Protein AF-A0A7S1M552-F1 (afdb_monomer)

Organism: Alexandrium catenella (NCBI:txid2925)

Mean predicted aligned error: 14.97 Å

Secondary structure (DSSP, 8-state):
------------------------PPPHHHHHHHHHHHHHHHHHHHHHHHHHHHHHHHHHHHHHHHHHHHHHHHHHHHHHHHHHHHHHHHHHHHHHHHHHHHHHHHHHHHHHHHHHHHHHHHHHHHHHHHHHHHHHHHHHHHHHHHHHH-

Foldseek 3Di:
DDDDDDDDDDDDDDDDDDDPPDPPPPDPVNVVVVVVVVVVVVVVVVVVVVVVVVVVVVVVVVVVVVVVVVVVVVVVVVVVVVVVVVVVVVVVCVVVVVVVVVVVVVVVVVVVVVVVVVVVVVVVVVVVVVVVVVVVVVVVVVVVVVVVVD

Structure (mmCIF, N/CA/C/O backbone):
data_AF-A0A7S1M552-F1
#
_entry.id   AF-A0A7S1M552-F1
#
loop_
_atom_site.group_PDB
_atom_site.id
_atom_site.type_symbol
_atom_site.label_atom_id
_atom_site.label_alt_id
_ato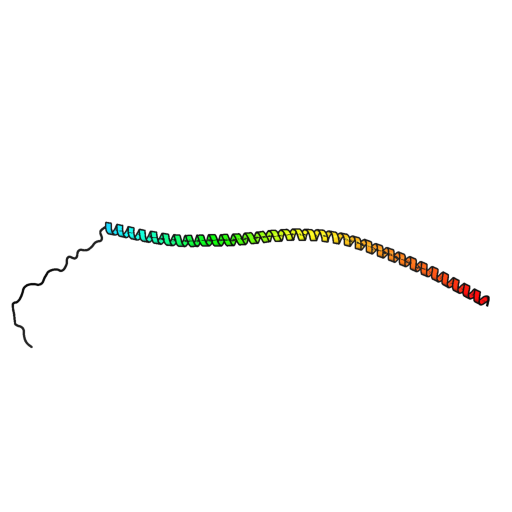m_site.label_comp_id
_atom_site.label_asym_id
_atom_site.label_entity_id
_atom_site.label_seq_id
_atom_site.pdbx_PDB_ins_code
_atom_site.Cartn_x
_atom_site.Cartn_y
_atom_site.Cartn_z
_atom_site.occupancy
_atom_site.B_iso_or_equiv
_atom_site.auth_seq_id
_atom_site.auth_comp_id
_atom_site.auth_asym_id
_atom_site.auth_atom_id
_atom_site.pdbx_PDB_model_num
ATOM 1 N N . MET A 1 1 ? -67.0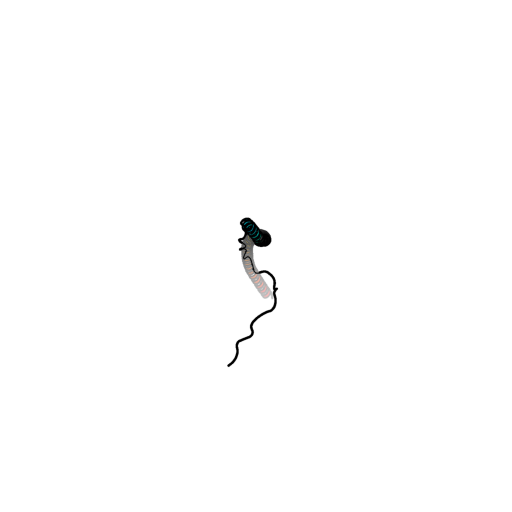99 -68.385 88.769 1.00 35.25 1 MET A N 1
ATOM 2 C CA . MET A 1 1 ? -67.150 -68.891 90.156 1.00 35.25 1 MET A CA 1
ATOM 3 C C . MET A 1 1 ? -66.408 -67.913 91.049 1.00 35.25 1 MET A C 1
ATOM 5 O O . MET A 1 1 ? -65.242 -67.701 90.773 1.00 35.25 1 MET A O 1
ATOM 9 N N . LYS A 1 2 ? -67.125 -67.372 92.052 1.00 34.75 2 LYS A N 1
ATOM 10 C CA . LYS A 1 2 ? -66.696 -66.942 93.406 1.00 34.75 2 LYS A CA 1
ATOM 11 C C . LYS A 1 2 ? -65.552 -65.903 93.473 1.00 34.75 2 LYS A C 1
ATOM 13 O O . LYS A 1 2 ? -64.473 -66.153 92.976 1.00 34.75 2 LYS A O 1
ATOM 18 N N . SER A 1 3 ? -65.676 -64.741 94.104 1.00 34.62 3 SER A N 1
ATOM 19 C CA . SER A 1 3 ? -66.605 -64.312 95.152 1.00 34.62 3 SER A CA 1
ATOM 20 C C . SER A 1 3 ? -66.386 -62.819 95.410 1.00 34.62 3 SER A C 1
ATOM 22 O O . SER A 1 3 ? -65.251 -62.361 95.491 1.00 34.62 3 SER A O 1
ATOM 24 N N . ALA A 1 4 ? -67.489 -62.088 95.550 1.00 44.28 4 ALA A N 1
ATOM 25 C CA . ALA A 1 4 ? -67.535 -60.791 96.208 1.00 44.28 4 ALA A CA 1
ATOM 26 C C . ALA A 1 4 ? -67.308 -60.939 97.729 1.00 44.28 4 ALA A C 1
ATOM 28 O O . ALA A 1 4 ? -67.374 -62.056 98.242 1.00 44.28 4 ALA A O 1
ATOM 29 N N . PHE A 1 5 ? -67.176 -59.791 98.405 1.00 33.41 5 PHE A N 1
ATOM 30 C CA . PHE A 1 5 ? -67.125 -59.534 99.858 1.00 33.41 5 PHE A CA 1
ATOM 31 C C . PHE A 1 5 ? -65.736 -59.372 100.482 1.00 33.41 5 PHE A C 1
ATOM 33 O O . PHE A 1 5 ? -65.064 -60.352 100.757 1.00 33.41 5 PHE A O 1
ATOM 40 N N . PHE A 1 6 ? -65.366 -58.105 100.718 1.00 34.34 6 PHE A N 1
ATOM 41 C CA . PHE A 1 6 ? -64.765 -57.512 101.935 1.00 34.34 6 PHE A CA 1
ATOM 42 C C . PHE A 1 6 ? -64.358 -56.071 101.550 1.00 34.34 6 PHE A C 1
ATOM 44 O O . PHE A 1 6 ? -63.302 -55.842 100.982 1.00 34.34 6 PHE A O 1
ATOM 51 N N . ALA A 1 7 ? -65.277 -55.106 101.478 1.00 35.59 7 ALA A N 1
ATOM 52 C CA . ALA A 1 7 ? -65.816 -54.329 102.595 1.00 35.59 7 ALA A CA 1
ATOM 53 C C . ALA A 1 7 ? -64.741 -53.675 103.491 1.00 35.59 7 ALA A C 1
ATOM 55 O O . ALA A 1 7 ? -64.193 -54.314 104.378 1.00 35.59 7 ALA A O 1
ATOM 56 N N . SER A 1 8 ? -64.625 -52.354 103.311 1.00 40.50 8 SER A N 1
ATOM 57 C CA . SER A 1 8 ? -64.377 -51.331 104.336 1.00 40.50 8 SER A CA 1
ATOM 58 C C . SER A 1 8 ? -62.951 -51.087 104.855 1.00 40.50 8 SER A C 1
ATOM 60 O O . SER A 1 8 ? -62.280 -51.976 105.359 1.00 40.50 8 SER A O 1
ATOM 62 N N . ALA A 1 9 ? -62.619 -49.789 104.847 1.00 38.84 9 ALA A N 1
ATOM 63 C CA . ALA A 1 9 ? -61.593 -49.083 105.61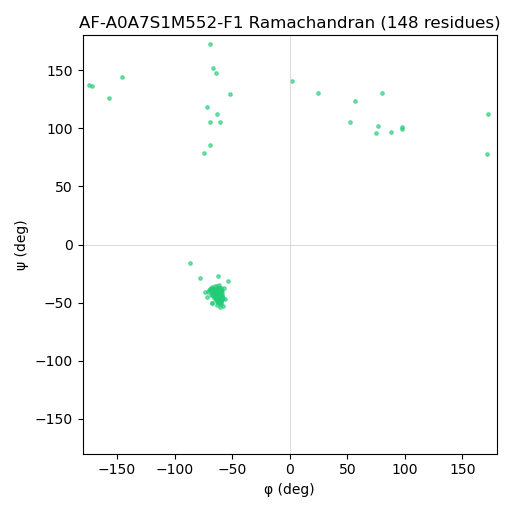6 1.00 38.84 9 ALA A CA 1
ATOM 64 C C . ALA A 1 9 ? -60.125 -49.231 105.180 1.00 38.84 9 ALA A C 1
ATOM 66 O O . ALA A 1 9 ? -59.454 -50.162 105.603 1.00 38.84 9 ALA A O 1
ATOM 67 N N . LEU A 1 10 ? -59.588 -48.213 104.484 1.00 37.50 10 LEU A N 1
ATOM 68 C CA . LEU A 1 10 ? -58.459 -47.423 105.010 1.00 37.50 10 LEU A CA 1
ATOM 69 C C . LEU A 1 10 ? -58.138 -46.180 104.153 1.00 37.50 10 LEU A C 1
ATOM 71 O O . LEU A 1 10 ? -58.009 -46.268 102.940 1.00 37.50 10 LEU A O 1
ATOM 75 N N . ALA A 1 11 ? -57.908 -45.069 104.857 1.00 36.34 11 ALA A N 1
ATOM 76 C CA . ALA A 1 11 ? -56.961 -43.995 104.538 1.00 36.34 11 ALA A CA 1
ATOM 77 C C . ALA A 1 11 ? -57.273 -42.982 103.414 1.00 36.34 11 ALA A C 1
ATOM 79 O O . ALA A 1 11 ? -56.942 -43.143 102.244 1.00 36.34 11 ALA A O 1
ATOM 80 N N . LEU A 1 12 ? -57.825 -41.852 103.868 1.00 46.84 12 LEU A N 1
ATOM 81 C CA . LEU A 1 12 ? -57.286 -40.494 103.703 1.00 46.84 12 LEU A CA 1
ATOM 82 C C . LEU A 1 12 ? -55.976 -40.329 102.893 1.00 46.84 12 LEU A C 1
ATOM 84 O O . LEU A 1 12 ? -54.980 -40.990 103.165 1.00 46.84 12 LEU A O 1
ATOM 88 N N . ALA A 1 13 ? -55.978 -39.245 102.105 1.00 47.66 13 ALA A N 1
ATOM 89 C CA . ALA A 1 13 ? -54.845 -38.494 101.550 1.00 47.66 13 ALA A CA 1
ATOM 90 C C . ALA A 1 13 ? -54.274 -38.967 100.202 1.00 47.66 13 ALA A C 1
ATOM 92 O O . ALA A 1 13 ? -53.338 -39.752 100.148 1.00 47.66 13 ALA A O 1
ATOM 93 N N . PHE A 1 14 ? -54.721 -38.326 99.115 1.00 35.88 14 PHE A N 1
ATOM 94 C CA . PHE A 1 14 ? -53.787 -37.868 98.088 1.00 35.88 14 PHE A CA 1
ATOM 95 C C . PHE A 1 14 ? -54.252 -36.553 97.451 1.00 35.88 14 PHE A C 1
ATOM 97 O O . PHE A 1 14 ? -55.438 -36.256 97.330 1.00 35.88 14 PHE A O 1
ATOM 104 N N . LEU A 1 15 ? -53.246 -35.746 97.156 1.00 38.97 15 LEU A N 1
ATOM 105 C CA . LEU A 1 15 ? -53.235 -34.323 96.882 1.00 38.97 15 LEU A CA 1
ATOM 106 C C . LEU A 1 15 ? -54.002 -33.887 95.621 1.00 38.97 15 LEU A C 1
ATOM 108 O O . LEU A 1 15 ? -54.003 -34.555 94.596 1.00 38.97 15 LEU A O 1
ATOM 112 N N . ALA A 1 16 ? -54.553 -32.678 95.726 1.00 44.91 16 ALA A N 1
ATOM 113 C CA . ALA A 1 16 ? -54.490 -31.568 94.775 1.00 44.91 16 ALA A CA 1
ATOM 114 C C . ALA A 1 16 ? -54.243 -31.836 93.267 1.00 44.91 16 ALA A C 1
ATOM 116 O O . ALA A 1 16 ? -53.185 -32.304 92.859 1.00 44.91 16 ALA A O 1
ATOM 117 N N . ARG A 1 17 ? -55.125 -31.194 92.477 1.00 47.72 17 ARG A N 1
ATOM 118 C CA . ARG A 1 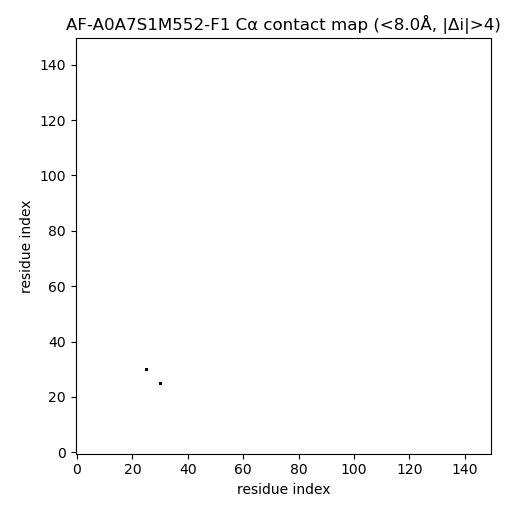17 ? -54.840 -30.423 91.244 1.00 47.72 17 ARG A CA 1
ATOM 119 C C . ARG A 1 17 ? -55.023 -31.132 89.890 1.00 47.72 17 ARG A C 1
ATOM 121 O O . ARG A 1 17 ? -54.101 -31.709 89.335 1.00 47.72 17 ARG A O 1
ATOM 128 N N . ALA A 1 18 ? -56.170 -30.862 89.270 1.00 40.31 18 ALA A N 1
ATOM 129 C CA . ALA A 1 18 ? -56.341 -30.677 87.825 1.00 40.31 18 ALA A CA 1
ATOM 130 C C . ALA A 1 18 ? -57.618 -29.837 87.640 1.00 40.31 18 ALA A C 1
ATOM 132 O O . ALA A 1 18 ? -58.648 -30.176 88.200 1.00 40.31 18 ALA A O 1
ATOM 133 N N . GLY A 1 19 ? -57.690 -28.706 86.957 1.00 39.16 19 GLY A N 1
ATOM 134 C CA . GLY A 1 19 ? -56.761 -27.918 86.167 1.00 39.16 19 GLY A CA 1
ATOM 135 C C . GLY A 1 19 ? -57.653 -26.850 85.534 1.00 39.16 19 GLY A C 1
ATOM 136 O O . GLY A 1 19 ? -58.550 -27.179 84.762 1.00 39.16 19 GLY A O 1
ATOM 137 N N . GLN A 1 20 ? -57.490 -25.586 85.928 1.00 44.88 20 GLN A N 1
ATOM 138 C CA . GLN A 1 20 ? -58.181 -24.467 85.292 1.00 44.88 20 GLN A CA 1
ATOM 139 C C . GLN A 1 20 ? -57.714 -24.395 83.834 1.00 44.88 20 GLN A C 1
ATOM 141 O O . GLN A 1 20 ? -56.555 -24.085 83.567 1.00 44.88 20 GLN A O 1
ATOM 146 N N . ALA A 1 21 ? -58.607 -24.675 82.888 1.00 42.66 21 ALA A N 1
ATOM 147 C CA . ALA A 1 21 ? -58.384 -24.376 81.481 1.00 42.66 21 ALA A CA 1
ATOM 148 C C . ALA A 1 21 ? -58.545 -22.862 81.267 1.00 42.66 21 ALA A C 1
ATOM 150 O O . ALA A 1 21 ? -59.591 -22.382 80.830 1.00 42.66 21 ALA A O 1
ATOM 151 N N . ALA A 1 22 ? -57.514 -22.091 81.616 1.00 44.28 22 ALA A N 1
ATOM 152 C CA . ALA A 1 22 ? -57.392 -20.715 81.163 1.00 44.28 22 ALA A CA 1
ATOM 153 C C . ALA A 1 22 ? -57.099 -20.745 79.657 1.00 44.28 22 ALA A C 1
ATOM 155 O O . ALA A 1 22 ? -56.001 -21.093 79.224 1.00 44.28 22 ALA A O 1
ATOM 156 N N . ARG A 1 23 ? -58.109 -20.411 78.848 1.00 48.69 23 ARG A N 1
ATOM 157 C CA . ARG A 1 23 ? -57.917 -20.070 77.438 1.00 48.69 23 ARG A CA 1
ATOM 158 C C . ARG A 1 23 ? -56.999 -18.852 77.384 1.00 48.69 23 ARG A C 1
ATOM 160 O O . ARG A 1 23 ? -57.431 -17.742 77.676 1.00 48.69 23 ARG A O 1
ATOM 167 N N . VAL A 1 24 ? -55.743 -19.064 77.008 1.00 49.59 24 VAL A N 1
ATOM 168 C CA . VAL A 1 24 ? -54.845 -17.991 76.580 1.00 49.59 24 VAL A CA 1
ATOM 169 C C . VAL A 1 24 ? -55.373 -17.492 75.233 1.00 49.59 24 VAL A C 1
ATOM 171 O O . VAL A 1 24 ? -54.983 -17.980 74.178 1.00 49.59 24 VAL A O 1
ATOM 174 N N . GLN A 1 25 ? -56.333 -16.566 75.257 1.00 55.50 25 GLN A N 1
ATOM 175 C CA . GLN A 1 25 ? -56.515 -15.664 74.125 1.00 55.50 25 GLN A CA 1
ATOM 176 C C . GLN A 1 25 ? -55.335 -14.697 74.159 1.00 55.50 25 GLN A C 1
ATOM 178 O O . GLN A 1 25 ? -55.136 -13.995 75.150 1.00 55.50 25 GLN A O 1
ATOM 183 N N . ALA A 1 26 ? -54.514 -14.709 73.109 1.00 59.25 26 ALA A N 1
ATOM 184 C CA . ALA A 1 26 ? -53.453 -13.727 72.936 1.00 59.25 26 ALA A CA 1
ATOM 185 C C . ALA A 1 26 ? -54.050 -12.316 73.074 1.00 59.25 26 ALA A C 1
ATOM 187 O O . ALA A 1 26 ? -55.071 -12.015 72.457 1.00 59.25 26 ALA A O 1
ATOM 188 N N . SER A 1 27 ? -53.451 -11.465 73.911 1.00 73.44 27 SER A N 1
ATOM 189 C CA . SER A 1 27 ? -53.958 -10.103 74.089 1.00 73.44 27 SER A CA 1
ATOM 190 C C . SER A 1 27 ? -53.768 -9.300 72.787 1.00 73.44 27 SER A C 1
ATOM 192 O O . SER A 1 27 ? -52.803 -9.559 72.062 1.00 73.44 27 SER A O 1
ATOM 194 N N . PRO A 1 28 ? -54.610 -8.294 72.490 1.00 78.62 28 PRO A N 1
ATOM 195 C CA . PRO A 1 28 ? -54.454 -7.438 71.307 1.00 78.62 28 PRO A CA 1
ATOM 196 C C . PRO A 1 28 ? -53.060 -6.797 71.190 1.00 78.62 28 PRO A C 1
ATOM 198 O O . PRO A 1 28 ? -52.538 -6.618 70.094 1.00 78.62 28 PRO A O 1
ATOM 201 N N . VAL A 1 29 ? -52.410 -6.517 72.325 1.00 79.12 29 VAL A N 1
ATOM 202 C CA . VAL A 1 29 ? -51.032 -6.003 72.375 1.00 79.12 29 VAL A CA 1
ATOM 203 C C . VAL A 1 29 ? -50.031 -7.054 71.890 1.00 79.12 29 VAL A C 1
ATOM 205 O O . VAL A 1 29 ? -49.098 -6.731 71.162 1.00 79.12 29 VAL A O 1
ATOM 208 N N . THR A 1 30 ? -50.245 -8.327 72.225 1.00 79.44 30 THR A N 1
ATOM 209 C CA . THR A 1 30 ? -49.414 -9.442 71.755 1.00 79.44 30 THR A CA 1
ATOM 210 C C . THR A 1 30 ? -49.517 -9.595 70.236 1.00 79.44 30 THR A C 1
ATOM 212 O O . THR A 1 30 ? -48.495 -9.767 69.585 1.00 79.44 30 THR A O 1
ATOM 215 N N . GLN A 1 31 ? -50.714 -9.441 69.657 1.00 83.25 31 GLN A N 1
ATOM 216 C CA . GLN A 1 31 ? -50.906 -9.476 68.200 1.00 83.25 31 GLN A CA 1
ATOM 217 C C . GLN A 1 31 ? -50.197 -8.319 67.479 1.00 83.25 31 GLN A C 1
ATOM 219 O O . GLN A 1 31 ? -49.585 -8.541 66.438 1.00 83.25 31 GLN A O 1
ATOM 224 N N . ILE A 1 32 ? -50.224 -7.104 68.040 1.00 85.94 32 ILE A N 1
ATOM 225 C CA . ILE A 1 32 ? -49.495 -5.949 67.484 1.00 85.94 32 ILE A CA 1
ATOM 226 C C . ILE A 1 32 ? -47.979 -6.183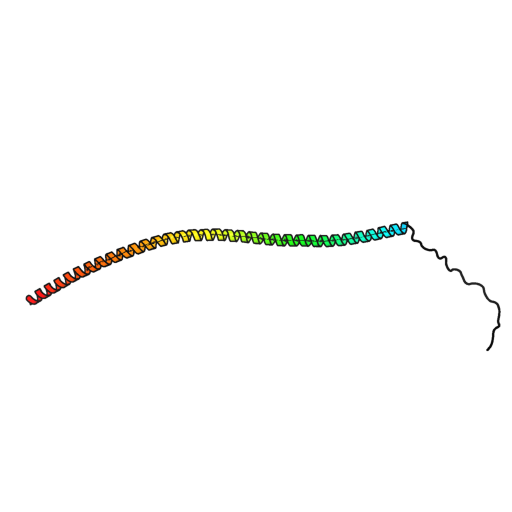 67.535 1.00 85.94 32 ILE A C 1
ATOM 228 O O . ILE A 1 32 ? -47.280 -5.905 66.563 1.00 85.94 32 ILE A O 1
ATOM 232 N N . VAL A 1 33 ? -47.460 -6.733 68.636 1.00 86.19 33 VAL A N 1
ATOM 233 C CA . VAL A 1 33 ? -46.030 -7.061 68.769 1.00 86.19 33 VAL A CA 1
ATOM 234 C C . VAL A 1 33 ? -45.613 -8.155 67.782 1.00 86.19 33 VAL A C 1
ATOM 236 O O . VAL A 1 33 ? -44.535 -8.060 67.193 1.00 86.19 33 VAL A O 1
ATOM 239 N N . THR A 1 34 ? -46.460 -9.160 67.546 1.00 87.81 34 THR A N 1
ATOM 240 C CA . THR A 1 34 ? -46.217 -10.185 66.521 1.00 87.81 34 THR A CA 1
ATOM 241 C C . THR A 1 34 ? -46.203 -9.573 65.120 1.00 87.81 34 THR A C 1
ATOM 243 O O . THR A 1 34 ? -45.240 -9.787 64.392 1.00 87.81 34 THR A O 1
ATOM 246 N N . LEU A 1 35 ? -47.186 -8.732 64.775 1.00 89.56 35 LEU A N 1
ATOM 247 C CA . LEU A 1 35 ? -47.249 -8.050 63.477 1.00 89.56 35 LEU A CA 1
ATOM 248 C C . LEU A 1 35 ? -46.020 -7.162 63.228 1.00 89.56 35 LEU A C 1
ATOM 250 O O . LEU A 1 35 ? -45.437 -7.200 62.148 1.00 89.56 35 LEU A O 1
ATOM 254 N N . LEU A 1 36 ? -45.601 -6.376 64.226 1.00 90.12 36 LEU A N 1
ATOM 255 C CA . LEU A 1 36 ? -44.405 -5.532 64.132 1.00 90.12 36 LEU A CA 1
ATOM 256 C C . LEU A 1 36 ? -43.124 -6.364 63.993 1.00 90.12 36 LEU A C 1
ATOM 258 O O . LEU A 1 36 ? -42.211 -5.967 63.271 1.00 90.12 36 LEU A O 1
ATOM 262 N N . SER A 1 37 ? -43.062 -7.526 64.646 1.00 88.19 37 SER A N 1
ATOM 263 C CA . SER A 1 37 ? -41.924 -8.446 64.531 1.00 88.19 37 SER A CA 1
ATOM 264 C C . SER A 1 37 ? -41.867 -9.111 63.151 1.00 88.19 37 SER A C 1
ATOM 266 O O . SER A 1 37 ? -40.788 -9.231 62.575 1.00 88.19 37 SER A O 1
ATOM 268 N N . GLU A 1 38 ? -43.016 -9.485 62.584 1.00 92.00 38 GLU A N 1
ATOM 269 C CA . GLU A 1 38 ? -43.124 -10.011 61.217 1.00 92.00 38 GLU A CA 1
ATOM 270 C C . GLU A 1 38 ? -42.781 -8.954 60.160 1.00 92.00 38 GLU A C 1
ATOM 272 O O . GLU A 1 38 ? -42.061 -9.248 59.207 1.00 92.00 38 GLU A O 1
ATOM 277 N N . LEU A 1 39 ? -43.250 -7.713 60.337 1.00 90.75 39 LEU A N 1
ATOM 278 C CA . LEU A 1 39 ? -42.900 -6.582 59.472 1.00 90.75 39 LEU A CA 1
ATOM 279 C C . LEU A 1 39 ? -41.404 -6.290 59.509 1.00 90.75 39 LEU A C 1
ATOM 281 O O . LEU A 1 39 ? -40.811 -6.077 58.458 1.00 90.75 39 LEU A O 1
ATOM 285 N N . LYS A 1 40 ? -40.784 -6.332 60.694 1.00 91.62 40 LYS A N 1
ATOM 286 C CA . LYS A 1 40 ? -39.333 -6.193 60.832 1.00 91.62 40 LYS A CA 1
ATOM 287 C C . LYS A 1 40 ? -38.592 -7.289 60.060 1.00 91.62 40 LYS A C 1
ATOM 289 O O . LYS A 1 40 ? -37.691 -6.971 59.294 1.00 91.62 40 LYS A O 1
ATOM 294 N N . GLY A 1 41 ? -38.995 -8.551 60.223 1.00 93.75 41 GLY A N 1
ATOM 295 C CA . GLY A 1 41 ? -38.379 -9.672 59.507 1.00 93.75 41 GLY A CA 1
ATOM 296 C C . GLY A 1 41 ? -38.533 -9.569 57.985 1.00 93.75 41 GLY A C 1
ATOM 297 O O . GLY A 1 41 ? -37.579 -9.833 57.257 1.00 93.75 41 GLY A O 1
ATOM 298 N N . LYS A 1 42 ? -39.701 -9.124 57.497 1.00 92.88 42 LYS A N 1
ATOM 299 C CA . LYS A 1 42 ? -39.904 -8.827 56.069 1.00 92.88 42 LYS A CA 1
ATOM 300 C C . LYS A 1 42 ? -39.002 -7.698 55.588 1.00 92.88 42 LYS A C 1
ATOM 302 O O . LYS A 1 42 ? -38.324 -7.879 54.592 1.00 92.88 42 LYS A O 1
ATOM 307 N N . LEU A 1 43 ? -38.928 -6.587 56.321 1.00 94.12 43 LEU A N 1
ATOM 308 C CA . LEU A 1 43 ? -38.092 -5.445 55.945 1.00 94.12 43 LEU A CA 1
ATOM 309 C C . LEU A 1 43 ? -36.604 -5.827 55.851 1.00 94.12 43 LEU A C 1
ATOM 311 O O . LEU A 1 43 ? -35.907 -5.398 54.937 1.00 94.12 43 LEU A O 1
ATOM 315 N N . GLU A 1 44 ? -36.119 -6.649 56.785 1.00 94.44 44 GLU A N 1
ATOM 316 C CA . GLU A 1 44 ? -34.747 -7.170 56.768 1.00 94.44 44 GLU A CA 1
ATOM 317 C C . GLU A 1 44 ? -34.508 -8.126 55.586 1.00 94.44 44 GLU A C 1
ATOM 319 O O . GLU A 1 44 ? -33.435 -8.090 54.984 1.00 94.44 44 GLU A O 1
ATOM 324 N N . SER A 1 45 ? -35.495 -8.958 55.233 1.00 94.88 45 SER A N 1
ATOM 325 C CA . SER A 1 45 ? -35.432 -9.849 54.067 1.00 94.88 45 SER A CA 1
ATOM 326 C C . SER A 1 45 ? -35.431 -9.067 52.753 1.00 94.88 45 SER A C 1
ATOM 328 O O . SER A 1 45 ? -34.544 -9.272 51.924 1.00 94.88 45 SER A O 1
ATOM 330 N N . ASP A 1 46 ? -36.380 -8.147 52.589 1.00 93.56 46 ASP A N 1
ATOM 331 C CA . ASP A 1 46 ? -36.533 -7.315 51.395 1.00 93.56 46 ASP A CA 1
ATOM 332 C C . ASP A 1 46 ? -35.276 -6.459 51.184 1.00 93.56 46 ASP A C 1
ATOM 334 O O . ASP A 1 46 ? -34.732 -6.416 50.083 1.00 93.56 46 ASP A O 1
ATOM 338 N N . GLY A 1 47 ? -34.728 -5.876 52.259 1.00 94.56 47 GLY A N 1
ATOM 339 C CA . GLY A 1 47 ? -33.479 -5.115 52.202 1.00 94.56 47 GLY A CA 1
ATOM 340 C C . GLY A 1 47 ? -32.269 -5.958 51.782 1.00 94.56 47 GLY A C 1
ATOM 341 O O . GLY A 1 47 ? -31.428 -5.491 51.017 1.00 94.56 47 GLY A O 1
ATOM 342 N N . GLN A 1 48 ? -32.171 -7.219 52.223 1.00 95.00 48 GLN A N 1
ATOM 343 C CA . GLN A 1 48 ? -31.108 -8.121 51.758 1.00 95.00 48 GLN A CA 1
ATOM 344 C C . GLN A 1 48 ? -31.272 -8.505 50.283 1.00 95.00 48 GLN A C 1
ATOM 346 O O . GLN A 1 48 ? -30.274 -8.663 49.575 1.00 95.00 48 GLN A O 1
ATOM 351 N N . GLU A 1 49 ? -32.504 -8.694 49.817 1.00 95.12 49 GLU A N 1
ATOM 352 C CA . GLU A 1 49 ? -32.791 -9.075 48.435 1.00 95.12 49 GLU A CA 1
ATOM 353 C C . GLU A 1 49 ? -32.574 -7.909 47.459 1.00 95.12 49 GLU A C 1
ATOM 355 O O . GLU A 1 49 ? -31.948 -8.095 46.406 1.00 95.12 49 GLU A O 1
ATOM 360 N N . GLU A 1 50 ? -32.981 -6.694 47.841 1.00 93.31 50 GLU A N 1
ATOM 361 C CA . GLU A 1 50 ? -32.655 -5.463 47.116 1.00 93.31 50 GLU A CA 1
ATOM 362 C C . GLU A 1 50 ? -31.150 -5.221 47.081 1.00 93.31 50 GLU A C 1
ATOM 364 O O . GLU A 1 50 ? -30.615 -4.987 45.999 1.00 93.31 50 GLU A O 1
ATOM 369 N N . GLN A 1 51 ? -30.444 -5.355 48.211 1.00 95.06 51 GLN A N 1
ATOM 370 C CA . GLN A 1 51 ? -28.994 -5.160 48.241 1.00 95.06 51 GLN A CA 1
ATOM 371 C C . GLN A 1 51 ? -28.280 -6.142 47.303 1.00 95.06 51 GLN A C 1
ATOM 373 O O . GLN A 1 51 ? -27.457 -5.731 46.492 1.00 95.06 51 GLN A O 1
ATOM 378 N N . ARG A 1 52 ? -28.650 -7.430 47.321 1.00 95.44 52 ARG A N 1
ATOM 379 C CA . ARG A 1 52 ? -28.080 -8.430 46.396 1.00 95.44 52 ARG A CA 1
ATOM 380 C C . ARG A 1 52 ? -28.367 -8.108 44.932 1.00 95.44 52 ARG A C 1
ATOM 382 O O . ARG A 1 52 ? -27.534 -8.389 44.070 1.00 95.44 52 ARG A O 1
ATOM 389 N N . SER A 1 53 ? -29.556 -7.592 44.635 1.00 95.25 53 SER A N 1
ATOM 390 C CA . SER A 1 53 ? -29.943 -7.218 43.272 1.00 95.25 53 SER A CA 1
ATOM 391 C C . SER A 1 53 ? -29.188 -5.976 42.806 1.00 95.25 53 SER A C 1
ATOM 393 O O . SER A 1 53 ? -28.699 -5.945 41.677 1.00 95.25 53 SER A O 1
ATOM 395 N N . TYR A 1 54 ? -29.028 -4.996 43.695 1.00 96.25 54 TYR A N 1
ATOM 396 C CA . TYR A 1 54 ? -28.236 -3.798 43.461 1.00 96.25 54 TYR A CA 1
ATOM 397 C C . TYR A 1 54 ? -26.763 -4.137 43.229 1.00 96.25 54 TYR A C 1
ATOM 399 O O . TYR A 1 54 ? -26.206 -3.706 42.226 1.00 96.25 54 TYR A O 1
ATOM 407 N N . ASP A 1 55 ? -26.156 -4.971 44.075 1.00 96.12 55 ASP A N 1
ATOM 408 C CA . ASP A 1 55 ? -24.750 -5.367 43.939 1.00 96.12 55 ASP A CA 1
ATOM 409 C C . ASP A 1 55 ? -24.499 -6.080 42.598 1.00 96.12 55 ASP A C 1
ATOM 411 O O . ASP A 1 55 ? -23.519 -5.801 41.906 1.00 96.12 55 ASP A O 1
ATOM 415 N N . LYS A 1 56 ? -25.424 -6.955 42.170 1.00 96.06 56 LYS A N 1
ATOM 416 C CA . LYS A 1 56 ? -25.366 -7.592 40.841 1.00 96.06 56 LYS A CA 1
ATOM 417 C C . LYS A 1 56 ? -25.466 -6.578 39.708 1.00 96.06 56 LYS A C 1
ATOM 419 O O . LYS A 1 56 ? -24.736 -6.688 38.726 1.00 96.06 56 LYS A O 1
ATOM 424 N N . TYR A 1 57 ? -26.382 -5.621 39.820 1.00 95.88 57 TYR A N 1
ATOM 425 C CA . TYR A 1 57 ? -26.559 -4.588 38.807 1.00 95.88 57 TYR A CA 1
ATOM 426 C C . TYR A 1 57 ? -25.345 -3.654 38.730 1.00 95.88 57 TYR A C 1
ATOM 428 O O . TYR A 1 57 ? -24.905 -3.323 37.631 1.00 95.88 57 TYR A O 1
ATOM 436 N N . ALA A 1 58 ? -24.771 -3.281 39.875 1.00 97.06 58 ALA A N 1
ATOM 437 C CA . ALA A 1 58 ? -23.559 -2.478 39.957 1.00 97.06 58 ALA A CA 1
ATOM 438 C C . ALA A 1 58 ? -22.375 -3.200 39.298 1.00 97.06 58 ALA A C 1
ATOM 440 O O . ALA A 1 58 ? -21.743 -2.626 38.416 1.00 97.06 58 ALA A O 1
ATOM 441 N N . CYS A 1 59 ? -22.159 -4.481 39.622 1.00 97.19 59 CYS A N 1
ATOM 442 C CA . CYS A 1 59 ? -21.136 -5.310 38.978 1.00 97.19 59 CYS A CA 1
ATOM 443 C C . CYS A 1 59 ? -21.329 -5.364 37.456 1.00 97.19 59 CYS A C 1
ATOM 445 O O . CYS A 1 59 ? -20.396 -5.127 36.697 1.00 97.19 59 CYS A O 1
ATOM 447 N N . TRP A 1 60 ? -22.562 -5.599 36.991 1.00 97.69 60 TRP A N 1
ATOM 448 C CA . TRP A 1 60 ? -22.858 -5.617 35.558 1.00 97.69 60 TRP A CA 1
ATOM 449 C C . TRP A 1 60 ? -22.584 -4.267 34.881 1.00 97.69 60 TRP A C 1
ATOM 451 O O . TRP A 1 60 ? -22.066 -4.238 33.761 1.00 97.69 60 TRP A O 1
ATOM 461 N N . CYS A 1 61 ? -22.912 -3.152 35.543 1.00 97.88 61 CYS A N 1
ATOM 462 C CA . CYS A 1 61 ? -22.611 -1.815 35.037 1.00 97.88 61 CYS A CA 1
ATOM 463 C C . CYS A 1 61 ? -21.101 -1.598 34.914 1.00 97.88 61 CYS A C 1
ATOM 465 O O . CYS A 1 61 ? -20.650 -1.125 33.873 1.00 97.88 61 CYS A O 1
ATOM 467 N N . GLU A 1 62 ? -20.327 -1.955 35.939 1.00 96.75 62 GLU A N 1
ATOM 468 C CA . GLU A 1 62 ? -18.867 -1.826 35.938 1.00 96.75 62 GLU A CA 1
ATOM 469 C C . GLU A 1 62 ? -18.223 -2.679 34.839 1.00 96.75 62 GLU A C 1
ATOM 471 O O . GLU A 1 62 ? -17.460 -2.150 34.028 1.00 96.75 62 GLU A O 1
ATOM 476 N N . ASP A 1 63 ? -18.599 -3.955 34.739 1.00 97.62 63 ASP A N 1
ATOM 477 C CA . ASP A 1 63 ? -18.080 -4.879 33.725 1.00 97.62 63 ASP A CA 1
ATOM 478 C C . ASP A 1 63 ? -18.416 -4.406 32.306 1.00 97.62 63 ASP A C 1
ATOM 480 O O . ASP A 1 63 ? -17.568 -4.404 31.407 1.00 97.62 63 ASP A O 1
ATOM 484 N N . THR A 1 64 ? -19.657 -3.959 32.099 1.00 97.69 64 THR A N 1
ATOM 485 C CA . THR A 1 64 ? -20.111 -3.458 30.798 1.00 97.69 64 THR A CA 1
ATOM 486 C C . THR A 1 64 ? -19.390 -2.168 30.432 1.00 97.69 64 THR A C 1
ATOM 488 O O . THR A 1 64 ? -18.946 -2.021 29.294 1.00 97.69 64 THR A O 1
ATOM 491 N N . LEU A 1 65 ? -19.236 -1.238 31.377 1.00 97.62 65 LEU A N 1
ATOM 492 C CA . LEU A 1 65 ? -18.505 0.006 31.148 1.00 97.62 65 LEU A CA 1
ATOM 493 C C . LEU A 1 65 ? -17.037 -0.266 30.822 1.00 97.62 65 LEU A C 1
ATOM 495 O O . LEU A 1 65 ? -16.524 0.311 29.864 1.00 97.62 65 LEU A O 1
ATOM 499 N N . ALA A 1 66 ? -16.381 -1.167 31.555 1.00 97.62 66 ALA A N 1
ATOM 500 C CA . ALA A 1 66 ? -15.000 -1.555 31.296 1.00 97.62 66 ALA A CA 1
ATOM 501 C C . ALA A 1 66 ? -14.847 -2.184 29.902 1.00 97.62 66 ALA A C 1
ATOM 503 O O . ALA A 1 66 ? -14.027 -1.729 29.104 1.00 97.62 66 ALA A O 1
ATOM 504 N N . SER A 1 67 ? -15.692 -3.164 29.566 1.00 97.31 67 SER A N 1
ATOM 505 C CA . SER A 1 67 ? -15.690 -3.817 28.252 1.00 97.31 67 SER A CA 1
ATOM 506 C C . SER A 1 67 ? -15.915 -2.816 27.117 1.00 97.31 67 SER A C 1
ATOM 508 O O . SER A 1 67 ? -15.151 -2.794 26.149 1.00 97.31 67 SER A O 1
ATOM 510 N N . LYS A 1 68 ? -16.910 -1.930 27.248 1.00 97.50 68 LYS A N 1
ATOM 511 C CA . LYS A 1 68 ? -17.208 -0.918 26.228 1.00 97.50 68 LYS A CA 1
ATOM 512 C C . LYS A 1 68 ? -16.107 0.127 26.113 1.00 97.50 68 LYS A C 1
ATOM 514 O O . LYS A 1 68 ? -15.799 0.541 25.000 1.00 97.50 68 LYS A O 1
ATOM 519 N N . ALA A 1 69 ? -15.473 0.522 27.214 1.00 97.69 69 ALA A N 1
ATOM 520 C CA . ALA A 1 69 ? -14.322 1.418 27.174 1.00 97.69 69 ALA A CA 1
ATOM 521 C C . ALA A 1 69 ? -13.149 0.795 26.400 1.00 97.69 69 ALA A C 1
ATOM 523 O O . ALA A 1 69 ? -12.558 1.466 25.551 1.00 97.69 69 ALA A O 1
ATOM 524 N N . THR A 1 70 ? -12.854 -0.490 26.623 1.00 97.62 70 THR A N 1
ATOM 525 C CA . THR A 1 70 ? -11.824 -1.219 25.866 1.00 97.62 70 THR A CA 1
ATOM 526 C C . THR A 1 70 ? -12.177 -1.334 24.384 1.00 97.62 70 THR A C 1
ATOM 528 O O . THR A 1 70 ? -11.332 -1.041 23.540 1.00 97.62 70 THR A O 1
ATOM 531 N N . GLU A 1 71 ? -13.419 -1.698 24.051 1.00 97.75 71 GLU A N 1
ATOM 532 C CA . GLU A 1 71 ? -13.888 -1.755 22.658 1.00 97.75 71 GLU A CA 1
ATOM 533 C C . GLU A 1 71 ? -13.766 -0.390 21.963 1.00 97.75 71 GLU A C 1
ATOM 535 O O . GLU A 1 71 ? -13.266 -0.313 20.843 1.00 97.75 71 GLU A O 1
ATOM 540 N N . ILE A 1 72 ? -14.175 0.696 22.631 1.00 98.00 72 ILE A N 1
ATOM 541 C CA . ILE A 1 72 ? -14.075 2.061 22.097 1.00 98.00 72 ILE A CA 1
ATOM 542 C C . ILE A 1 72 ? -12.615 2.456 21.881 1.00 98.00 72 ILE A C 1
ATOM 544 O O . ILE A 1 72 ? -12.304 3.059 20.857 1.00 98.00 72 ILE A O 1
ATOM 548 N N . SER A 1 73 ? -11.722 2.136 22.821 1.00 97.62 73 SER A N 1
ATOM 549 C CA . SER A 1 73 ? -10.291 2.410 22.662 1.00 97.62 73 SER A CA 1
ATOM 550 C C . SER A 1 73 ? -9.724 1.663 21.457 1.00 97.62 73 SER A C 1
ATOM 552 O O . SER A 1 73 ? -9.136 2.287 20.582 1.00 97.62 73 SER A O 1
ATOM 554 N N . GLY A 1 74 ? -9.987 0.357 21.350 1.00 97.81 74 GLY A N 1
ATOM 555 C CA . GLY A 1 74 ? -9.519 -0.442 20.217 1.00 97.81 74 GLY A CA 1
ATOM 556 C C . GLY A 1 74 ? -10.084 0.043 18.879 1.00 97.81 74 GLY A C 1
ATOM 557 O O . GLY A 1 74 ? -9.362 0.106 17.887 1.00 97.81 74 GLY A O 1
ATOM 558 N N . ALA A 1 75 ? -11.354 0.453 18.849 1.00 98.00 75 ALA A N 1
ATOM 559 C CA . ALA A 1 75 ? -11.961 1.040 17.659 1.00 98.00 75 ALA A CA 1
ATOM 560 C C . ALA A 1 75 ? -11.311 2.382 17.277 1.00 98.00 75 ALA A C 1
ATOM 562 O O . ALA A 1 75 ? -11.121 2.644 16.091 1.00 98.00 75 ALA A O 1
ATOM 563 N N . LYS A 1 76 ? -10.940 3.226 18.250 1.00 98.19 76 LYS A N 1
ATOM 564 C CA . LYS A 1 76 ? -10.214 4.480 17.986 1.00 98.19 76 LYS A CA 1
ATOM 565 C C . LYS A 1 76 ? -8.832 4.217 17.394 1.00 98.19 76 LYS A C 1
ATOM 567 O O . LYS A 1 76 ? -8.515 4.813 16.368 1.00 98.19 76 LYS A O 1
ATOM 572 N N . ASP A 1 77 ? -8.078 3.277 17.957 1.00 98.00 77 ASP A N 1
ATOM 573 C CA . ASP A 1 77 ? -6.756 2.901 17.440 1.00 98.00 77 ASP A CA 1
ATOM 574 C C . ASP A 1 77 ? -6.854 2.380 15.995 1.00 98.00 77 ASP A C 1
ATOM 576 O O . ASP A 1 77 ? -6.057 2.739 15.126 1.00 98.00 77 ASP A O 1
ATOM 580 N N . GLN A 1 78 ? -7.881 1.574 15.700 1.00 98.06 78 GLN A N 1
ATOM 581 C CA . GLN A 1 78 ? -8.162 1.108 14.340 1.00 98.06 78 GLN A CA 1
ATOM 582 C C . GLN A 1 78 ? -8.512 2.257 13.392 1.00 98.06 78 GLN A C 1
ATOM 584 O O . GLN A 1 78 ? -8.043 2.269 12.254 1.00 98.06 78 GLN A O 1
ATOM 589 N N . VAL A 1 79 ? -9.324 3.220 13.835 1.00 98.19 79 VAL A N 1
ATOM 590 C CA . VAL A 1 79 ? -9.669 4.401 13.033 1.00 98.19 79 VAL A CA 1
ATOM 591 C C . VAL A 1 79 ? -8.419 5.210 12.702 1.00 98.19 79 VAL A C 1
ATOM 593 O O . VAL A 1 79 ? -8.240 5.573 11.540 1.00 98.19 79 VAL A O 1
ATOM 596 N N . GLU A 1 80 ? -7.541 5.455 13.673 1.00 97.88 80 GLU A N 1
ATOM 597 C CA . GLU A 1 80 ? -6.282 6.171 13.445 1.00 97.88 80 GLU A CA 1
ATOM 598 C C . GLU A 1 80 ? -5.379 5.414 12.463 1.00 97.88 80 GLU A C 1
ATOM 600 O O . GLU A 1 80 ? -4.935 5.987 11.465 1.00 97.88 80 GLU A O 1
ATOM 605 N N . ALA A 1 81 ? -5.193 4.106 12.663 1.00 97.69 81 ALA A N 1
ATOM 606 C CA . ALA A 1 81 ? -4.397 3.273 11.764 1.00 97.69 81 ALA A CA 1
ATOM 607 C C . ALA A 1 81 ? -4.940 3.284 10.322 1.00 97.69 81 ALA A C 1
ATOM 609 O O . ALA A 1 81 ? -4.177 3.436 9.363 1.00 97.69 81 ALA A O 1
ATOM 610 N N . LEU A 1 82 ? -6.262 3.167 10.154 1.00 98.19 82 LEU A N 1
ATOM 611 C CA . LEU A 1 82 ? -6.913 3.229 8.844 1.00 98.19 82 LEU A CA 1
ATOM 612 C C . LEU A 1 82 ? -6.781 4.617 8.207 1.00 98.19 82 LEU A C 1
ATOM 614 O O . LEU A 1 82 ? -6.553 4.714 7.002 1.00 98.19 82 LEU A O 1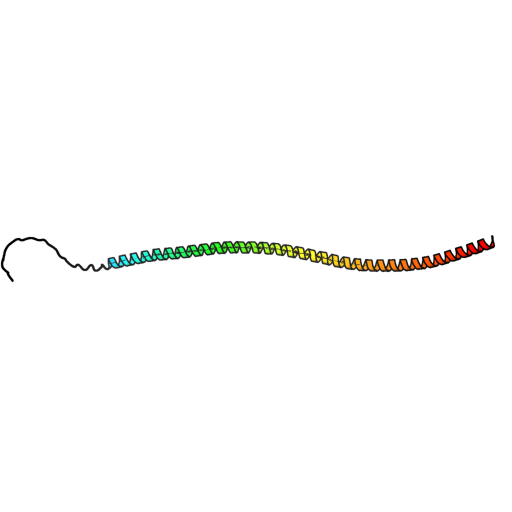
ATOM 618 N N . GLN A 1 83 ? -6.878 5.696 8.985 1.00 98.00 83 GLN A N 1
ATOM 619 C CA . GLN A 1 83 ? -6.666 7.055 8.480 1.00 98.00 83 GLN A CA 1
ATOM 620 C C . GLN A 1 83 ? -5.235 7.252 7.972 1.00 98.00 83 GLN A C 1
ATOM 622 O O . GLN A 1 83 ? -5.052 7.798 6.880 1.00 98.00 83 GLN A O 1
ATOM 627 N N . THR A 1 84 ? -4.228 6.761 8.699 1.00 98.06 84 THR A N 1
ATOM 628 C CA . THR A 1 84 ? -2.831 6.789 8.244 1.00 98.06 84 THR A CA 1
ATOM 629 C C . THR A 1 84 ? -2.654 6.013 6.940 1.00 98.06 84 THR A C 1
ATOM 631 O O . THR A 1 84 ? -2.071 6.545 5.993 1.00 98.06 84 THR A O 1
ATOM 634 N N . GLN A 1 85 ? -3.218 4.803 6.841 1.00 98.19 85 GLN A N 1
ATOM 635 C CA . GLN A 1 85 ? -3.168 4.006 5.609 1.00 98.19 85 GLN A CA 1
ATOM 636 C C . GLN A 1 85 ? -3.835 4.724 4.430 1.00 98.19 85 GLN A C 1
ATOM 638 O O . GLN A 1 85 ? -3.290 4.736 3.330 1.00 98.19 85 GLN A O 1
ATOM 643 N N . ILE A 1 86 ? -4.978 5.382 4.647 1.00 98.31 86 ILE A N 1
ATOM 644 C CA . ILE A 1 86 ? -5.655 6.165 3.603 1.00 98.31 86 ILE A CA 1
ATOM 645 C C . ILE A 1 86 ? -4.752 7.289 3.084 1.00 98.31 86 ILE A C 1
ATOM 647 O O . ILE A 1 86 ? -4.701 7.523 1.876 1.00 98.31 86 ILE A O 1
ATOM 651 N N . VAL A 1 87 ? -4.056 8.004 3.970 1.00 98.12 87 VAL A N 1
ATOM 652 C CA . VAL A 1 87 ? -3.143 9.085 3.566 1.00 98.12 87 VAL A CA 1
ATOM 653 C C . VAL A 1 87 ? -1.954 8.529 2.785 1.00 98.12 87 VAL A C 1
ATOM 655 O O . VAL A 1 87 ? -1.624 9.076 1.732 1.00 98.12 87 VAL A O 1
ATOM 658 N N . GLN A 1 88 ? -1.362 7.425 3.246 1.00 97.94 88 GLN A N 1
ATOM 659 C CA . GLN A 1 88 ? -0.272 6.750 2.541 1.00 97.94 88 GLN A CA 1
ATOM 660 C C . GLN A 1 88 ? -0.697 6.323 1.130 1.00 97.94 88 GLN A C 1
ATOM 662 O O . GLN A 1 88 ? -0.064 6.721 0.153 1.00 97.94 88 GLN A O 1
ATOM 667 N N . LEU A 1 89 ? -1.811 5.595 1.010 1.00 98.06 89 LEU A N 1
ATOM 668 C CA . LEU A 1 89 ? -2.327 5.114 -0.274 1.00 98.06 89 LEU A CA 1
ATOM 669 C C . LEU A 1 89 ? -2.661 6.268 -1.228 1.00 98.06 89 LEU A C 1
ATOM 671 O O . LEU A 1 89 ? -2.410 6.176 -2.426 1.00 98.06 89 LEU A O 1
ATOM 675 N N . LYS A 1 90 ? -3.187 7.390 -0.719 1.00 98.06 90 LYS A N 1
ATOM 676 C CA . LYS A 1 90 ? -3.393 8.600 -1.534 1.00 98.06 90 LYS A CA 1
ATOM 677 C C . LYS A 1 90 ? -2.077 9.168 -2.068 1.00 98.06 90 LYS A C 1
ATOM 679 O O . LYS A 1 90 ? -2.041 9.607 -3.217 1.00 98.06 90 LYS A O 1
ATOM 684 N N . GLY A 1 91 ? -1.020 9.157 -1.255 1.00 98.12 91 GLY A N 1
ATOM 685 C CA . GLY A 1 91 ? 0.325 9.544 -1.676 1.00 98.12 91 GLY A CA 1
ATOM 686 C C . GLY A 1 91 ? 0.862 8.635 -2.782 1.00 98.12 91 GLY A C 1
ATOM 687 O O . GLY A 1 91 ? 1.291 9.126 -3.822 1.00 98.12 91 GLY A O 1
ATOM 688 N N . GLU A 1 92 ? 0.754 7.319 -2.604 1.00 98.06 92 GLU A N 1
ATOM 689 C CA . GLU A 1 92 ? 1.178 6.321 -3.597 1.00 98.06 92 GLU A CA 1
ATOM 690 C C . GLU A 1 92 ? 0.420 6.467 -4.924 1.00 98.06 92 GLU A C 1
ATOM 692 O O . GLU A 1 92 ? 1.035 6.491 -5.988 1.00 98.06 92 GLU A O 1
ATOM 697 N N . ILE A 1 93 ? -0.903 6.664 -4.878 1.00 98.00 93 ILE A N 1
ATOM 698 C CA . ILE A 1 93 ? -1.723 6.921 -6.073 1.00 98.00 93 ILE A CA 1
ATOM 699 C C . ILE A 1 93 ? -1.240 8.171 -6.818 1.00 98.00 93 ILE A C 1
ATOM 701 O O . ILE A 1 93 ? -1.180 8.168 -8.049 1.00 98.00 93 ILE A O 1
ATOM 705 N N . ALA A 1 94 ? -0.903 9.244 -6.098 1.00 97.88 94 ALA A N 1
ATOM 706 C CA . ALA A 1 94 ? -0.408 10.470 -6.714 1.00 97.88 94 ALA A CA 1
ATOM 707 C C . ALA A 1 94 ? 0.956 10.255 -7.390 1.00 97.88 94 ALA A C 1
ATOM 709 O O . ALA A 1 94 ? 1.123 10.654 -8.545 1.00 97.88 94 ALA A O 1
ATOM 710 N N . THR A 1 95 ? 1.889 9.582 -6.709 1.00 98.00 95 THR A N 1
ATOM 711 C CA . THR A 1 95 ? 3.217 9.244 -7.245 1.00 98.00 95 THR A CA 1
ATOM 712 C C . THR A 1 95 ? 3.097 8.368 -8.486 1.00 98.00 95 THR A C 1
ATOM 714 O O . THR A 1 95 ? 3.541 8.764 -9.559 1.00 98.00 95 THR A O 1
ATOM 717 N N . HIS A 1 96 ? 2.384 7.244 -8.398 1.00 98.00 96 HIS A N 1
ATOM 718 C CA . HIS A 1 96 ? 2.183 6.355 -9.542 1.00 98.00 96 HIS A CA 1
ATOM 719 C C . HIS A 1 96 ? 1.438 7.042 -10.691 1.00 98.00 96 HIS A C 1
ATOM 721 O O . HIS A 1 96 ? 1.741 6.810 -11.861 1.00 98.00 96 HIS A O 1
ATOM 727 N N . GLY A 1 97 ? 0.494 7.936 -10.389 1.00 98.25 97 GLY A N 1
ATOM 728 C CA . GLY A 1 97 ? -0.170 8.755 -11.399 1.00 98.25 97 GLY A CA 1
ATOM 729 C C . GLY A 1 97 ? 0.787 9.698 -12.139 1.00 98.25 97 GLY A C 1
ATOM 730 O O . GLY A 1 97 ? 0.615 9.919 -13.342 1.00 98.25 97 GLY A O 1
ATOM 731 N N . ALA A 1 98 ? 1.792 10.247 -11.453 1.00 98.12 98 ALA A N 1
ATOM 732 C CA . ALA A 1 98 ? 2.848 11.050 -12.064 1.00 98.12 98 ALA A CA 1
ATOM 733 C C . ALA A 1 98 ? 3.812 10.181 -12.888 1.00 98.12 98 ALA A C 1
ATOM 735 O O . ALA A 1 98 ? 4.067 10.511 -14.048 1.00 98.12 98 ALA A O 1
ATOM 736 N N . ASP A 1 99 ? 4.246 9.042 -12.345 1.00 98.12 99 ASP A N 1
ATOM 737 C CA . ASP A 1 99 ? 5.139 8.094 -13.022 1.00 98.12 99 ASP A CA 1
ATOM 738 C C . ASP 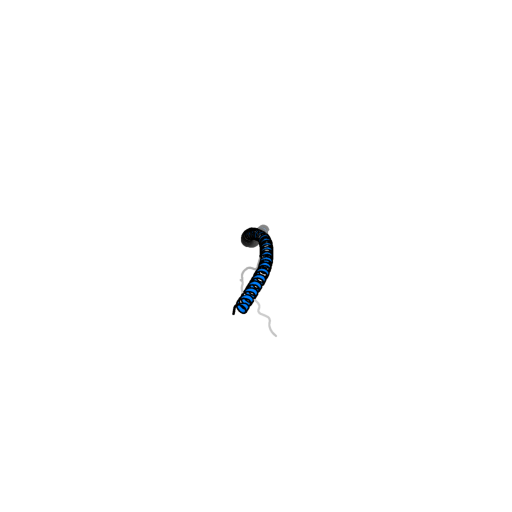A 1 99 ? 4.529 7.597 -14.334 1.00 98.12 99 ASP A C 1
ATOM 740 O O . ASP A 1 99 ? 5.168 7.640 -15.381 1.00 98.12 99 ASP A O 1
ATOM 744 N N . VAL A 1 100 ? 3.248 7.212 -14.323 1.00 98.31 100 VAL A N 1
ATOM 745 C CA . VAL A 1 100 ? 2.531 6.778 -15.532 1.00 98.31 100 VAL A CA 1
ATOM 746 C C . VAL A 1 100 ? 2.501 7.881 -16.590 1.00 98.31 100 VAL A C 1
ATOM 748 O O . VAL A 1 100 ? 2.631 7.599 -17.782 1.00 98.31 100 VAL A O 1
ATOM 751 N N . LYS A 1 101 ? 2.319 9.146 -16.192 1.00 97.75 101 LYS A N 1
ATOM 752 C CA . LYS A 1 101 ? 2.344 10.270 -17.141 1.00 97.75 101 LYS A CA 1
ATOM 753 C C . LYS A 1 101 ? 3.738 10.488 -17.715 1.00 97.75 101 LYS A C 1
ATOM 755 O O . LYS A 1 101 ? 3.836 10.780 -18.905 1.00 97.75 101 LYS A O 1
A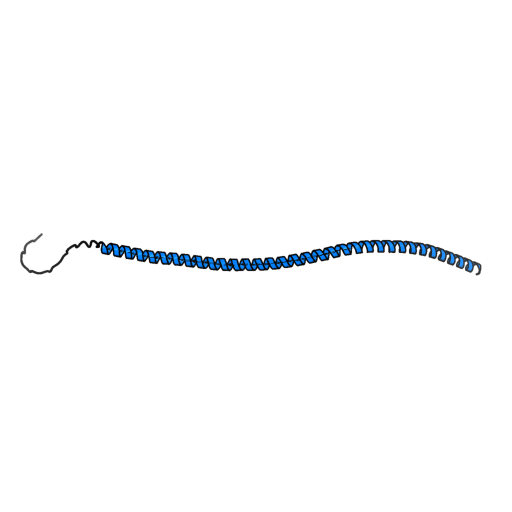TOM 760 N N . GLN A 1 102 ? 4.781 10.365 -16.898 1.00 98.00 102 GLN A N 1
ATOM 761 C CA . GLN A 1 102 ? 6.159 10.523 -17.348 1.00 98.00 102 GLN A CA 1
ATOM 762 C C . GLN A 1 102 ? 6.560 9.386 -18.292 1.00 98.00 102 GLN A C 1
ATOM 764 O O . GLN A 1 102 ? 6.939 9.655 -19.426 1.00 98.00 102 GLN A O 1
ATOM 769 N N . LEU A 1 103 ? 6.326 8.132 -17.898 1.00 98.31 103 LEU A N 1
ATOM 770 C CA . LEU A 1 103 ? 6.616 6.956 -18.720 1.00 98.31 103 LEU A CA 1
ATOM 771 C C . LEU A 1 103 ? 5.906 7.002 -20.075 1.00 98.31 103 LEU A C 1
ATOM 773 O O . LEU A 1 103 ? 6.490 6.638 -21.087 1.00 98.31 103 LEU A O 1
ATOM 777 N N . LYS A 1 104 ? 4.664 7.500 -20.135 1.00 98.25 104 LYS A N 1
ATOM 778 C CA . LYS A 1 104 ? 3.969 7.697 -21.418 1.00 98.25 104 LYS A CA 1
ATOM 779 C C . LYS A 1 104 ? 4.685 8.691 -22.332 1.00 98.25 104 LYS A C 1
ATOM 781 O O . LYS A 1 104 ? 4.719 8.468 -23.537 1.00 98.25 104 LYS A O 1
ATOM 786 N N . LYS A 1 105 ? 5.237 9.777 -21.785 1.00 98.19 105 LYS A N 1
ATOM 787 C CA . LYS A 1 105 ? 6.029 10.736 -22.570 1.00 98.19 105 LYS A CA 1
ATOM 788 C C . LYS A 1 105 ? 7.340 10.111 -23.031 1.00 98.19 105 LYS A C 1
ATOM 790 O O . LYS A 1 105 ? 7.691 10.260 -24.196 1.00 98.19 105 LYS A O 1
ATOM 795 N N . ASP A 1 106 ? 8.012 9.388 -22.142 1.00 98.19 106 ASP A N 1
ATOM 796 C CA . ASP A 1 106 ? 9.290 8.744 -22.439 1.00 98.19 106 ASP A CA 1
ATOM 797 C C . ASP A 1 106 ? 9.132 7.664 -23.518 1.00 98.19 106 ASP A C 1
ATOM 799 O O . ASP A 1 106 ? 9.972 7.565 -24.406 1.00 98.19 106 ASP A O 1
ATOM 803 N N . ILE A 1 107 ? 8.026 6.908 -23.502 1.00 98.31 107 ILE A N 1
ATOM 804 C CA . ILE A 1 107 ? 7.687 5.945 -24.560 1.00 98.31 107 ILE A CA 1
ATOM 805 C C . ILE A 1 107 ? 7.554 6.652 -25.908 1.00 98.31 107 ILE A C 1
ATOM 807 O O . ILE A 1 107 ? 8.213 6.243 -26.857 1.00 98.31 107 ILE A O 1
ATOM 811 N N . VAL A 1 108 ? 6.765 7.729 -25.990 1.00 98.06 108 VAL A N 1
ATOM 812 C CA . VAL A 1 108 ? 6.573 8.474 -27.248 1.00 98.06 108 VAL A CA 1
ATOM 813 C C . VAL A 1 108 ? 7.899 9.042 -27.760 1.00 98.06 108 VAL A C 1
ATOM 815 O O . VAL A 1 108 ? 8.219 8.889 -28.936 1.00 98.06 108 VAL A O 1
ATOM 818 N N . ALA A 1 109 ? 8.700 9.647 -26.880 1.00 98.12 109 ALA A N 1
ATOM 819 C CA . ALA A 1 109 ? 10.010 10.183 -27.247 1.00 98.12 109 ALA A CA 1
ATOM 820 C C . ALA A 1 109 ? 10.972 9.080 -27.724 1.00 98.12 109 ALA A C 1
ATOM 822 O O . ALA A 1 109 ? 11.710 9.261 -28.692 1.00 98.12 109 ALA A O 1
ATOM 823 N N . ASN A 1 110 ? 10.951 7.917 -27.073 1.00 98.25 110 ASN A N 1
ATOM 824 C CA . ASN A 1 110 ? 11.772 6.776 -27.457 1.00 98.25 110 ASN A CA 1
ATOM 825 C C . ASN A 1 110 ? 11.322 6.157 -28.791 1.00 98.25 110 ASN A C 1
ATOM 827 O O . ASN A 1 110 ? 12.161 5.765 -29.597 1.00 98.25 110 ASN A O 1
ATOM 831 N N . GLU A 1 111 ? 10.016 6.074 -29.053 1.00 98.19 111 GLU A N 1
ATOM 832 C CA . GLU A 1 111 ? 9.478 5.629 -30.346 1.00 98.19 111 GLU A CA 1
ATOM 833 C C . GLU A 1 111 ? 9.879 6.581 -31.479 1.00 98.19 111 GLU A C 1
ATOM 835 O O . GLU A 1 111 ? 10.296 6.133 -32.550 1.00 98.19 111 GLU A O 1
ATOM 840 N N . GLU A 1 112 ? 9.820 7.893 -31.238 1.00 97.69 112 GLU A N 1
ATOM 841 C CA . GLU A 1 112 ? 10.272 8.898 -32.198 1.00 97.69 112 GLU A CA 1
ATOM 842 C C . GLU A 1 112 ? 11.775 8.783 -32.472 1.00 97.69 112 GLU A C 1
ATOM 844 O O . GLU A 1 112 ? 12.175 8.681 -33.633 1.00 97.69 112 GLU A O 1
ATOM 849 N N . SER A 1 113 ? 12.595 8.684 -31.422 1.00 97.81 113 SER A N 1
ATOM 850 C CA . SER A 1 113 ? 14.045 8.513 -31.552 1.00 97.81 113 SER A CA 1
ATOM 851 C C . SER A 1 113 ? 14.416 7.226 -32.299 1.00 97.81 113 SER A C 1
ATOM 853 O O . SER A 1 113 ? 15.271 7.245 -33.186 1.00 97.81 113 SER A O 1
ATOM 855 N N . GLN A 1 114 ? 13.738 6.108 -32.016 1.00 97.81 114 GLN A N 1
ATOM 856 C CA . GLN A 1 114 ? 13.944 4.852 -32.743 1.00 97.81 114 GLN A CA 1
ATOM 857 C C . GLN A 1 114 ? 13.587 4.977 -34.223 1.00 97.81 114 GLN A C 1
ATOM 859 O O . GLN A 1 114 ? 14.306 4.448 -35.078 1.00 97.81 114 GLN A O 1
ATOM 864 N N . ARG A 1 115 ? 12.492 5.675 -34.543 1.00 97.75 115 ARG A N 1
ATOM 865 C CA . ARG A 1 115 ? 12.085 5.928 -35.927 1.00 97.75 115 ARG A CA 1
ATOM 866 C C . ARG A 1 115 ? 13.137 6.761 -36.654 1.00 97.75 115 ARG A C 1
ATOM 868 O O . ARG A 1 115 ? 13.566 6.368 -37.734 1.00 97.75 115 ARG A O 1
ATOM 875 N N . GLU A 1 116 ? 13.586 7.862 -36.060 1.00 97.69 116 GLU A N 1
ATOM 876 C CA . GLU A 1 116 ? 14.619 8.725 -36.642 1.00 97.69 116 GLU A CA 1
ATOM 877 C C . GLU A 1 116 ? 15.939 7.981 -36.860 1.00 97.69 116 GLU A C 1
ATOM 879 O O . GLU A 1 116 ? 16.493 8.022 -37.959 1.00 97.69 116 GLU A O 1
ATOM 884 N N . ALA A 1 117 ? 16.405 7.232 -35.857 1.00 97.75 117 ALA A N 1
ATOM 885 C CA . ALA A 1 117 ? 17.618 6.425 -35.959 1.00 97.75 117 ALA A CA 1
ATOM 886 C C . ALA A 1 117 ? 17.499 5.336 -37.038 1.00 97.75 117 ALA A C 1
ATOM 888 O O . ALA A 1 117 ? 18.456 5.068 -37.765 1.00 97.75 117 ALA A O 1
ATOM 889 N N . SER A 1 118 ? 16.321 4.721 -37.175 1.00 97.75 118 SER A N 1
ATOM 890 C CA . SER A 1 118 ? 16.063 3.717 -38.212 1.00 97.75 118 SER A CA 1
ATOM 891 C C . SER A 1 118 ? 16.078 4.330 -39.611 1.00 97.75 118 SER A C 1
ATOM 893 O O . SER A 1 118 ? 16.663 3.752 -40.525 1.00 97.75 118 SER A O 1
ATOM 895 N N . GLU A 1 119 ? 15.471 5.504 -39.791 1.00 97.56 119 GLU A N 1
ATOM 896 C CA . GLU A 1 119 ? 15.485 6.219 -41.070 1.00 97.56 119 GLU A CA 1
ATOM 897 C C . GLU A 1 119 ? 16.889 6.713 -41.439 1.00 97.56 119 GLU A C 1
ATOM 899 O O . GLU A 1 119 ? 17.296 6.595 -42.595 1.00 97.56 119 GLU A O 1
ATOM 904 N N . MET A 1 120 ? 17.661 7.202 -40.465 1.00 98.00 120 MET A N 1
ATOM 905 C CA . MET A 1 120 ? 19.066 7.566 -40.664 1.00 98.00 120 MET A CA 1
ATOM 906 C C . MET A 1 120 ? 19.888 6.354 -41.104 1.00 98.00 120 MET A C 1
ATOM 908 O O . MET A 1 120 ? 20.538 6.409 -42.144 1.00 98.00 120 MET A O 1
ATOM 912 N N . ARG A 1 121 ? 19.766 5.225 -40.396 1.00 97.62 121 ARG A N 1
ATOM 913 C CA . ARG A 1 121 ? 20.481 3.990 -40.739 1.00 97.62 121 ARG A CA 1
ATOM 914 C C . ARG A 1 121 ? 20.146 3.496 -42.145 1.00 97.62 121 ARG A C 1
ATOM 916 O O . ARG A 1 121 ? 21.041 3.047 -42.853 1.00 97.62 121 ARG A O 1
ATOM 923 N N . LYS A 1 122 ? 18.879 3.579 -42.571 1.00 97.62 122 LYS A N 1
ATOM 924 C CA . LYS A 1 122 ? 18.484 3.225 -43.946 1.00 97.62 122 LYS A CA 1
ATOM 925 C C . LYS A 1 122 ? 19.184 4.114 -44.972 1.00 97.62 122 LYS A C 1
ATOM 927 O O . LYS A 1 122 ? 19.720 3.592 -45.942 1.00 97.62 122 LYS A O 1
ATOM 932 N N . LYS A 1 123 ? 19.210 5.432 -44.749 1.00 97.25 123 LYS A N 1
ATOM 933 C CA . LYS A 1 123 ? 19.893 6.381 -45.643 1.00 97.25 123 LYS A CA 1
ATOM 934 C C . LYS A 1 123 ? 21.396 6.119 -45.717 1.00 97.25 123 LYS A C 1
ATOM 936 O O . LYS A 1 123 ? 21.939 6.071 -46.811 1.00 97.25 123 LYS A O 1
ATOM 941 N N . GLU A 1 124 ? 22.043 5.913 -44.573 1.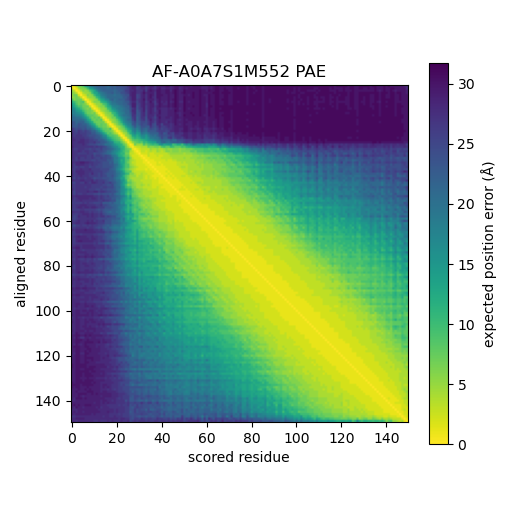00 97.19 124 GLU A N 1
ATOM 942 C CA . GLU A 1 124 ? 23.474 5.596 -44.501 1.00 97.19 124 GLU A CA 1
ATOM 943 C C . GLU A 1 124 ? 23.800 4.261 -45.176 1.00 97.19 124 GLU A C 1
ATOM 945 O O . GLU A 1 124 ? 24.812 4.155 -45.859 1.00 97.19 124 GLU A O 1
ATOM 950 N N . THR A 1 125 ? 22.929 3.256 -45.032 1.00 97.38 125 THR A N 1
ATOM 951 C CA . THR A 1 125 ? 23.104 1.953 -45.693 1.00 97.38 125 THR A CA 1
ATOM 952 C C . THR A 1 125 ? 23.031 2.097 -47.210 1.00 97.38 125 THR A C 1
ATOM 954 O O . THR A 1 125 ? 23.895 1.573 -47.901 1.00 97.38 125 THR A O 1
ATOM 957 N N . LEU A 1 126 ? 22.047 2.843 -47.724 1.00 97.00 126 LEU A N 1
ATOM 958 C CA . LEU A 1 126 ? 21.921 3.098 -49.161 1.00 97.00 126 LEU A CA 1
ATOM 959 C C . LEU A 1 126 ? 23.139 3.852 -49.712 1.00 97.00 126 LEU A C 1
ATOM 961 O O . LEU A 1 126 ? 23.707 3.427 -50.711 1.00 97.00 126 LEU A O 1
ATOM 965 N N . ALA A 1 127 ? 23.580 4.915 -49.030 1.00 97.25 127 ALA A N 1
ATOM 966 C CA . ALA A 1 127 ? 24.773 5.663 -49.430 1.00 97.25 127 ALA A CA 1
ATOM 967 C C . ALA A 1 127 ? 26.031 4.777 -49.425 1.00 97.25 127 ALA A C 1
ATOM 969 O O . ALA A 1 127 ? 26.821 4.807 -50.361 1.00 97.25 127 ALA A O 1
ATOM 970 N N . TYR A 1 128 ? 26.187 3.927 -48.406 1.00 97.44 128 TYR A N 1
ATOM 971 C CA . TYR A 1 128 ? 27.300 2.983 -48.334 1.00 97.44 128 TYR A CA 1
ATOM 972 C C . TYR A 1 128 ? 27.273 1.947 -49.467 1.00 97.44 128 TYR A C 1
ATOM 974 O O . TYR A 1 128 ? 28.324 1.597 -49.998 1.00 97.44 128 TYR A O 1
ATOM 982 N N . GLU A 1 129 ? 26.097 1.436 -49.839 1.00 97.62 129 GLU A N 1
ATOM 983 C CA . GLU A 1 129 ? 25.954 0.498 -50.957 1.00 97.62 129 GLU A CA 1
ATOM 984 C C . GLU A 1 129 ? 26.317 1.146 -52.302 1.00 97.62 129 GLU A C 1
ATOM 986 O O . GLU A 1 129 ? 27.000 0.511 -53.109 1.00 97.62 129 GLU A O 1
ATOM 991 N N . GLU A 1 130 ? 25.922 2.405 -52.521 1.00 97.06 130 GLU A N 1
ATOM 992 C CA . GLU A 1 130 ? 26.300 3.193 -53.703 1.00 97.06 130 GLU A CA 1
ATOM 993 C C . GLU A 1 130 ? 27.818 3.432 -53.763 1.00 97.06 130 GLU A C 1
ATOM 995 O O . GLU A 1 130 ? 28.458 3.059 -54.750 1.00 97.06 130 GLU A O 1
ATOM 1000 N N . ASP A 1 131 ? 28.414 3.947 -52.682 1.00 96.88 131 ASP A N 1
ATOM 1001 C CA . ASP A 1 131 ? 29.858 4.207 -52.581 1.00 96.88 131 ASP A CA 1
ATOM 1002 C C . ASP A 1 131 ? 30.685 2.924 -52.757 1.00 96.88 131 ASP A C 1
ATOM 1004 O O . ASP A 1 131 ? 31.745 2.908 -53.397 1.00 96.88 131 ASP A O 1
ATOM 1008 N N . LYS A 1 132 ? 30.204 1.814 -52.184 1.00 97.31 132 LYS A N 1
ATOM 1009 C CA . LYS A 1 132 ? 30.834 0.502 -52.327 1.00 97.31 132 LYS A CA 1
ATOM 1010 C C . LYS A 1 132 ? 30.807 0.046 -53.783 1.00 97.31 132 LYS A C 1
ATOM 1012 O O . LYS A 1 132 ? 31.836 -0.409 -54.279 1.00 97.31 132 LYS A O 1
ATOM 1017 N N . ALA A 1 133 ? 29.668 0.167 -54.463 1.00 97.06 133 ALA A N 1
ATOM 1018 C CA . ALA A 1 133 ? 29.548 -0.222 -55.863 1.00 97.06 133 ALA A CA 1
ATOM 1019 C C . ALA A 1 133 ? 30.470 0.615 -56.766 1.00 97.06 133 ALA A C 1
ATOM 1021 O O . ALA A 1 133 ? 31.142 0.056 -57.634 1.00 97.06 133 ALA A O 1
ATOM 1022 N N . GLU A 1 134 ? 30.557 1.931 -56.542 1.00 96.50 134 GLU A N 1
ATOM 1023 C CA . GLU A 1 134 ? 31.494 2.804 -57.262 1.00 96.50 134 GLU A CA 1
ATOM 1024 C C . GLU A 1 134 ? 32.954 2.401 -57.000 1.00 96.50 134 GLU A C 1
ATOM 1026 O O . GLU A 1 134 ? 33.752 2.276 -57.934 1.00 96.50 134 GLU A O 1
ATOM 1031 N N . SER A 1 135 ? 33.299 2.124 -55.741 1.00 96.19 135 SER A N 1
ATOM 1032 C CA . SER A 1 135 ? 34.644 1.687 -55.356 1.00 96.19 135 SER A CA 1
ATOM 1033 C C . SER A 1 135 ? 35.026 0.353 -56.006 1.00 96.19 135 SER A C 1
ATOM 1035 O O . SER A 1 135 ? 36.132 0.217 -56.530 1.00 96.19 135 SER A O 1
ATOM 1037 N N . GLU A 1 136 ? 34.117 -0.625 -56.029 1.00 96.62 136 GLU A N 1
ATOM 1038 C CA . GLU A 1 136 ? 34.324 -1.921 -56.691 1.00 96.62 136 GLU A CA 1
ATOM 1039 C C . GLU A 1 136 ? 34.504 -1.764 -58.210 1.00 96.62 136 GLU A C 1
ATOM 1041 O O . GLU A 1 136 ? 35.383 -2.400 -58.798 1.00 96.62 136 GLU A O 1
ATOM 1046 N N . GLN A 1 137 ? 33.740 -0.871 -58.850 1.00 95.94 137 GLN A N 1
ATOM 1047 C CA . GLN A 1 137 ? 33.919 -0.545 -60.269 1.00 95.94 137 GLN A CA 1
ATOM 1048 C C . GLN A 1 137 ? 35.281 0.108 -60.541 1.00 95.94 137 GLN A C 1
ATOM 1050 O O . GLN A 1 137 ? 35.959 -0.268 -61.501 1.00 95.94 137 GLN A O 1
ATOM 1055 N N . CYS A 1 138 ? 35.714 1.041 -59.687 1.00 95.56 138 CYS A N 1
ATOM 1056 C CA . CYS A 1 138 ? 37.031 1.669 -59.788 1.00 95.56 138 CYS A CA 1
ATOM 1057 C C . CYS A 1 138 ? 38.159 0.639 -59.651 1.00 95.56 138 CYS A C 1
ATOM 1059 O O . CYS A 1 138 ? 39.101 0.656 -60.444 1.00 95.56 138 CYS A O 1
ATOM 1061 N N . ILE A 1 139 ? 38.050 -0.288 -58.693 1.00 95.94 139 ILE A N 1
ATOM 1062 C CA . ILE A 1 139 ? 39.011 -1.387 -58.524 1.00 95.94 139 ILE A CA 1
ATOM 1063 C C . ILE A 1 139 ? 39.060 -2.247 -59.791 1.00 95.94 139 ILE A C 1
ATOM 1065 O O . ILE A 1 139 ? 40.145 -2.459 -60.330 1.00 95.94 139 ILE A O 1
ATOM 1069 N N . GLY A 1 140 ? 37.911 -2.673 -60.323 1.00 95.25 140 GLY A N 1
ATOM 1070 C CA . GLY A 1 140 ? 37.862 -3.477 -61.548 1.00 95.25 140 GLY A CA 1
ATOM 1071 C C . GLY A 1 140 ? 38.474 -2.768 -62.765 1.00 95.25 140 GLY A C 1
ATOM 1072 O O . GLY A 1 140 ? 39.173 -3.392 -63.567 1.00 95.25 140 GLY A O 1
ATOM 1073 N N . ALA A 1 141 ? 38.276 -1.452 -62.893 1.00 94.94 141 ALA A N 1
ATOM 1074 C CA . ALA A 1 141 ? 38.905 -0.651 -63.944 1.00 94.94 141 ALA A CA 1
ATOM 1075 C C . ALA A 1 141 ? 40.435 -0.576 -63.785 1.00 94.94 141 ALA A C 1
ATOM 1077 O O . ALA A 1 141 ? 41.164 -0.703 -64.773 1.00 94.94 141 ALA A O 1
ATOM 1078 N N . LEU A 1 142 ? 40.930 -0.414 -62.553 1.00 93.62 142 LEU A N 1
ATOM 1079 C CA . LEU A 1 142 ? 42.365 -0.424 -62.253 1.00 93.62 142 LEU A CA 1
ATOM 1080 C C . LEU A 1 142 ? 42.996 -1.796 -62.531 1.00 93.62 142 LEU A C 1
ATOM 1082 O O . LEU A 1 142 ? 44.063 -1.860 -63.139 1.00 93.62 142 LEU A O 1
ATOM 1086 N N . GLU A 1 143 ? 42.332 -2.893 -62.162 1.00 94.19 143 GLU A N 1
ATOM 1087 C CA . GLU A 1 143 ? 42.788 -4.256 -62.468 1.00 94.19 143 GLU A CA 1
ATOM 1088 C C . GLU A 1 143 ? 42.873 -4.508 -63.979 1.00 94.19 143 GLU A C 1
ATOM 1090 O O . GLU A 1 143 ? 43.862 -5.060 -64.470 1.00 94.19 143 GLU A O 1
ATOM 1095 N N . ALA A 1 144 ? 41.869 -4.058 -64.738 1.00 93.38 144 ALA A N 1
ATOM 1096 C CA . ALA A 1 144 ? 41.884 -4.142 -66.194 1.00 93.38 144 ALA A CA 1
ATOM 1097 C C . ALA A 1 144 ? 43.042 -3.332 -66.802 1.00 93.38 144 ALA A C 1
ATOM 1099 O O . ALA A 1 144 ? 43.718 -3.821 -67.708 1.00 93.38 144 ALA A O 1
ATOM 1100 N N . ALA A 1 145 ? 43.309 -2.127 -66.287 1.00 93.31 145 ALA A N 1
ATOM 1101 C CA . ALA A 1 145 ? 44.427 -1.299 -66.733 1.00 93.31 145 ALA A CA 1
ATOM 1102 C C . ALA A 1 145 ? 45.786 -1.961 -66.453 1.00 93.31 145 ALA A C 1
ATOM 1104 O O . ALA A 1 145 ? 46.644 -1.987 -67.336 1.00 93.31 145 ALA A O 1
ATOM 1105 N N . ILE A 1 146 ? 45.968 -2.552 -65.266 1.00 92.50 146 ILE A N 1
ATOM 1106 C CA . ILE A 1 146 ? 47.183 -3.306 -64.921 1.00 92.50 146 ILE A CA 1
ATOM 1107 C C . ILE A 1 146 ? 47.380 -4.469 -65.896 1.00 92.50 146 ILE A C 1
ATOM 1109 O O . ILE A 1 146 ? 48.465 -4.615 -66.448 1.00 92.50 146 ILE A O 1
ATOM 1113 N N . LYS A 1 147 ? 46.324 -5.243 -66.176 1.00 93.12 147 LYS A N 1
ATOM 1114 C CA . LYS A 1 147 ? 46.378 -6.393 -67.091 1.00 93.12 147 LYS A CA 1
ATOM 1115 C C . LYS A 1 147 ? 46.746 -6.026 -68.533 1.00 93.12 147 LYS A C 1
ATOM 1117 O O . LYS A 1 147 ? 47.260 -6.870 -69.252 1.00 93.12 147 LYS A O 1
ATOM 1122 N N . VAL A 1 148 ? 46.454 -4.805 -68.982 1.00 93.00 148 VAL A N 1
ATOM 1123 C CA . VAL A 1 148 ? 46.862 -4.320 -70.316 1.00 93.00 148 VAL A CA 1
ATOM 1124 C C . VAL A 1 148 ? 48.339 -3.911 -70.341 1.00 93.00 148 VAL A C 1
ATOM 1126 O O . VAL A 1 148 ? 48.972 -3.980 -71.392 1.00 93.00 148 VAL A O 1
ATOM 1129 N N . LEU A 1 149 ? 48.888 -3.470 -69.206 1.00 82.31 149 LEU A N 1
ATOM 1130 C CA . LEU A 1 149 ? 50.276 -3.014 -69.088 1.00 82.31 149 LEU A CA 1
ATOM 1131 C C . LEU A 1 149 ? 51.280 -4.144 -68.805 1.00 82.31 149 LEU A C 1
ATOM 1133 O O . LEU A 1 149 ? 52.481 -3.924 -68.967 1.00 82.31 149 LEU A O 1
ATOM 1137 N N . THR A 1 150 ? 50.808 -5.318 -68.382 1.00 68.31 150 THR A N 1
ATOM 1138 C CA . THR A 1 150 ? 51.607 -6.536 -68.145 1.00 68.31 150 THR A CA 1
ATOM 1139 C C . THR A 1 150 ? 51.388 -7.569 -69.236 1.00 68.31 150 THR A C 1
ATOM 1141 O O . THR A 1 150 ? 52.393 -8.080 -69.773 1.00 68.31 150 THR A O 1
#

Solvent-accessible surface area (backbone atoms only — not comparable to full-atom values): 8748 Å² total; per-residue (Å²): 133,90,80,87,90,83,83,84,89,84,81,86,89,83,81,86,90,88,77,87,84,74,78,82,70,80,49,74,68,55,53,51,53,50,51,54,51,52,51,50,54,48,52,56,49,52,52,54,52,50,49,55,51,47,53,52,51,51,51,51,49,53,53,49,51,52,51,50,51,52,52,51,50,53,52,48,55,50,51,52,54,50,51,52,49,52,52,50,54,52,50,50,52,52,51,53,54,50,50,56,55,50,50,55,50,51,50,54,52,50,53,50,50,51,50,52,52,51,53,48,51,51,53,52,50,52,52,49,53,52,54,47,53,53,49,50,51,51,50,54,52,52,52,54,52,50,63,73,77,106

Radius of gyration: 65.14 Å; Cα contacts (8 Å, |Δi|>4): 1; chains: 1; bounding box: 119×80×176 Å

Sequence (150 aa):
MKSAFFASALALAFLARAGQAARVQASPVTQIVTLLSELKGKLESDGQEEQRSYDKYACWCEDTLASKATEISGAKDQVEALQTQIVQLKGEIATHGADVKQLKKDIVANEESQREASEMRKKETLAYEEDKAESEQCIGALEAAIKVLT

InterPro domains:
  IPR059991 Trichocyst matrix protein T1-F, coiled-coil [PF27870] (27-149)

pLDDT: mean 86.02, std 20.87, range [33.41, 98.31]